Protein AF-X1GA05-F1 (afdb_monomer)

Foldseek 3Di:
DLVLLQDDPVVNVVVLVVLLVVLLVVLLVVQVVCFAHEDEDEAWFQFVLVSADPDPVVLVVVCVVVVVGDSVSSVVSNVVRDDPDSVPGCGFLNVCVVPVSRVVSNVSSNVSSQVVNVVVVTRYNYHYHGPDDPDPVSVVD

Organism: NCBI:txid412755

Nearest PDB structures (foldseek):
  2r82-assembly1_A  TM=9.156E-01  e=6.920E-10  [Clostridium] symbiosum
  1vbh-assembly1_A-2  TM=9.243E-01  e=6.109E-10  Zea mays
  5jvn-assembly1_A  TM=8.986E-01  e=2.408E-09  Flaveria pringlei
  5jvj-assembly1_A  TM=8.972E-01  e=4.780E-09  Flaveria trinervia
  1vbg-assembly1_A-2  TM=9.140E-01  e=1.075E-08  Zea mays

Structure (mmCIF, N/CA/C/O backbone):
data_AF-X1GA05-F1
#
_entry.id   AF-X1GA05-F1
#
loop_
_atom_site.group_PDB
_atom_site.id
_atom_site.type_symbol
_atom_site.label_atom_id
_atom_site.label_alt_id
_atom_site.label_comp_id
_atom_site.labe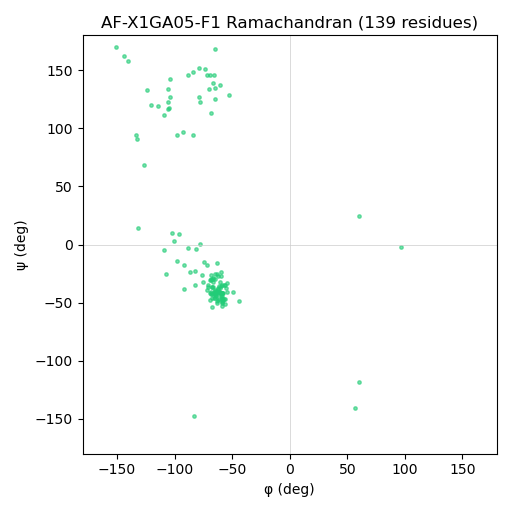l_asym_id
_atom_site.label_entity_id
_atom_site.label_seq_id
_atom_site.pdbx_PDB_ins_code
_atom_site.Cartn_x
_atom_site.Cartn_y
_atom_site.Cartn_z
_atom_site.occupancy
_atom_site.B_iso_or_equiv
_atom_site.auth_seq_id
_atom_site.auth_comp_id
_atom_site.auth_asym_id
_atom_site.auth_atom_id
_atom_site.pdbx_PDB_model_num
ATOM 1 N N . MET A 1 1 ? 9.295 -3.691 -0.632 1.00 65.50 1 MET A N 1
ATOM 2 C CA . MET A 1 1 ? 8.323 -3.013 -1.538 1.00 65.50 1 MET A CA 1
ATOM 3 C C . MET A 1 1 ? 8.841 -2.803 -2.968 1.00 65.50 1 MET A C 1
ATOM 5 O O . MET A 1 1 ? 8.156 -3.255 -3.869 1.00 65.50 1 MET A O 1
ATOM 9 N N . ARG A 1 2 ? 10.010 -2.181 -3.230 1.00 75.69 2 ARG A N 1
ATOM 10 C CA . ARG A 1 2 ? 10.534 -2.038 -4.618 1.00 75.69 2 ARG A CA 1
ATOM 11 C C . ARG A 1 2 ? 10.767 -3.378 -5.330 1.00 75.69 2 ARG A C 1
ATOM 13 O O . ARG A 1 2 ? 10.496 -3.492 -6.516 1.00 75.69 2 ARG A O 1
ATOM 20 N N . GLU A 1 3 ? 11.195 -4.400 -4.592 1.00 76.06 3 GLU A N 1
ATOM 21 C CA . GLU A 1 3 ? 11.427 -5.751 -5.119 1.00 76.06 3 GLU A CA 1
ATOM 22 C C . GLU A 1 3 ? 10.193 -6.365 -5.807 1.00 76.06 3 GLU A C 1
ATOM 24 O O . GLU A 1 3 ? 10.316 -7.040 -6.829 1.00 76.06 3 GLU A O 1
ATOM 29 N N . PHE A 1 4 ? 8.996 -6.066 -5.294 1.00 78.25 4 PHE A N 1
ATOM 30 C CA . PHE A 1 4 ? 7.713 -6.579 -5.778 1.00 78.25 4 PHE A CA 1
ATOM 31 C C . PHE A 1 4 ? 7.545 -6.446 -7.301 1.00 78.25 4 PHE A C 1
ATOM 33 O O . PHE A 1 4 ? 7.094 -7.382 -7.964 1.00 78.25 4 PHE A O 1
ATOM 40 N N . PHE A 1 5 ? 7.983 -5.318 -7.867 1.00 79.69 5 PHE A N 1
ATOM 41 C CA . PHE A 1 5 ? 7.818 -5.009 -9.287 1.00 79.69 5 PHE A CA 1
ATOM 42 C C . PHE A 1 5 ? 8.717 -5.844 -10.209 1.00 79.69 5 PHE A C 1
ATOM 44 O O . PHE A 1 5 ? 8.424 -5.972 -11.395 1.00 79.69 5 PHE A O 1
ATOM 51 N N . PHE A 1 6 ? 9.769 -6.475 -9.681 1.00 81.25 6 PHE A N 1
ATOM 52 C CA . PHE A 1 6 ? 10.757 -7.208 -10.481 1.00 81.25 6 PHE A CA 1
ATOM 53 C C . PHE A 1 6 ? 10.686 -8.738 -10.305 1.00 81.25 6 PHE A C 1
ATOM 55 O O . PHE A 1 6 ? 11.379 -9.490 -11.002 1.00 81.25 6 PHE A O 1
ATOM 62 N N . LEU A 1 7 ? 9.836 -9.231 -9.397 1.00 76.00 7 LEU A N 1
ATOM 63 C CA . LEU A 1 7 ? 9.694 -10.657 -9.094 1.00 76.00 7 LEU A CA 1
ATOM 64 C C . LEU A 1 7 ? 8.742 -11.391 -10.052 1.00 76.00 7 LEU A C 1
ATOM 66 O O . LEU A 1 7 ? 7.737 -10.844 -10.502 1.00 76.00 7 LEU A O 1
ATOM 70 N N . LYS A 1 8 ? 9.026 -12.681 -10.299 1.00 68.06 8 LYS A N 1
ATOM 71 C CA . LYS A 1 8 ? 8.086 -13.621 -10.944 1.00 68.06 8 LYS A CA 1
ATOM 72 C C . LYS A 1 8 ? 6.962 -14.010 -9.974 1.00 68.06 8 LYS A C 1
ATOM 74 O O . LYS A 1 8 ? 7.213 -14.110 -8.774 1.00 68.06 8 LYS A O 1
ATOM 79 N N . GLU A 1 9 ? 5.780 -14.337 -10.501 1.00 63.28 9 GLU A N 1
ATOM 80 C CA . GLU A 1 9 ? 4.551 -14.648 -9.740 1.00 63.28 9 GLU A CA 1
ATOM 81 C C . GLU A 1 9 ? 4.764 -15.574 -8.527 1.00 63.28 9 GLU A C 1
ATOM 83 O O . GLU A 1 9 ? 4.371 -15.234 -7.415 1.00 63.28 9 GLU A O 1
ATOM 88 N N . GLY A 1 10 ? 5.476 -16.697 -8.687 1.00 60.94 10 GLY A N 1
ATOM 89 C CA . GLY A 1 10 ? 5.720 -17.636 -7.581 1.00 60.94 10 GLY A CA 1
ATOM 90 C C . GLY A 1 10 ?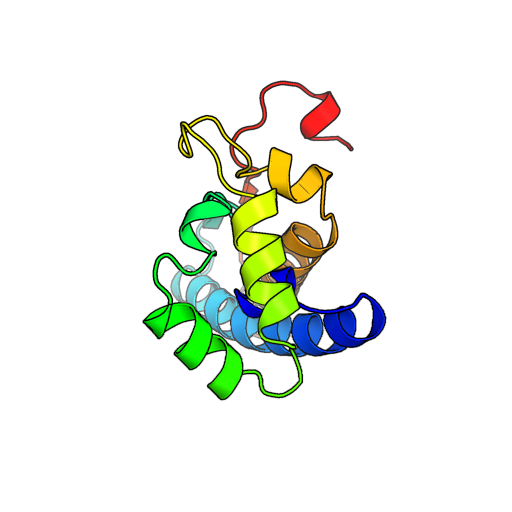 6.613 -17.098 -6.451 1.00 60.94 10 GLY A C 1
ATOM 91 O O . GLY A 1 10 ? 6.447 -17.494 -5.300 1.00 60.94 10 GLY A O 1
ATOM 92 N N . LYS A 1 11 ? 7.540 -16.175 -6.748 1.00 64.00 11 LYS A N 1
ATOM 93 C CA . LYS A 1 11 ? 8.422 -15.549 -5.742 1.00 64.00 11 LYS A CA 1
ATOM 94 C C . LYS A 1 11 ? 7.784 -14.325 -5.081 1.00 64.00 11 LYS A C 1
ATOM 96 O O . LYS A 1 11 ? 8.132 -14.019 -3.946 1.00 64.00 11 LYS A O 1
ATOM 101 N N . ARG A 1 12 ? 6.815 -13.676 -5.742 1.00 72.69 12 ARG A N 1
ATOM 102 C CA . ARG A 1 12 ? 6.080 -12.524 -5.186 1.00 72.69 12 ARG A CA 1
ATOM 103 C C . ARG A 1 12 ? 5.365 -12.874 -3.885 1.00 72.69 12 ARG A C 1
ATOM 105 O O . ARG A 1 12 ? 5.418 -12.101 -2.942 1.00 72.69 12 ARG A O 1
ATOM 112 N N . LYS A 1 13 ? 4.743 -14.054 -3.796 1.00 69.19 13 LYS A N 1
ATOM 113 C CA . LYS A 1 13 ? 3.929 -14.434 -2.629 1.00 69.19 13 LYS A CA 1
ATOM 114 C C . LYS A 1 13 ? 4.704 -14.422 -1.306 1.00 69.19 13 LYS A C 1
ATOM 116 O O . LYS A 1 13 ? 4.166 -13.967 -0.305 1.00 69.19 13 LYS A O 1
ATOM 121 N N . ARG A 1 14 ? 5.944 -14.920 -1.290 1.00 72.06 14 ARG A N 1
ATOM 122 C CA . ARG A 1 14 ? 6.765 -14.952 -0.068 1.00 72.06 14 ARG A CA 1
ATOM 123 C C . ARG A 1 14 ? 7.183 -13.546 0.362 1.00 72.06 14 ARG A C 1
ATOM 125 O O . ARG A 1 14 ? 6.987 -13.191 1.516 1.00 72.06 14 ARG A O 1
ATOM 132 N N . GLU A 1 15 ? 7.679 -12.754 -0.582 1.00 73.62 15 GLU A N 1
ATOM 133 C CA . GLU A 1 15 ? 8.104 -11.370 -0.340 1.00 73.62 15 GLU A CA 1
ATOM 134 C C . GLU A 1 15 ? 6.945 -10.490 0.153 1.00 73.62 15 GLU A C 1
ATOM 136 O O . GLU A 1 15 ? 7.105 -9.663 1.051 1.00 73.62 15 GLU A O 1
ATOM 141 N N . ILE A 1 16 ? 5.742 -10.716 -0.388 1.00 74.50 16 ILE A N 1
ATOM 142 C CA . ILE A 1 16 ? 4.512 -10.078 0.090 1.00 74.50 16 ILE A CA 1
ATOM 143 C C . ILE A 1 16 ? 4.291 -10.397 1.571 1.00 74.50 16 ILE A C 1
ATOM 145 O O . ILE A 1 16 ? 4.038 -9.481 2.340 1.00 74.50 16 ILE A O 1
ATOM 149 N N . LEU A 1 17 ? 4.407 -11.658 1.999 1.00 77.38 17 LEU A N 1
ATOM 150 C CA . LEU A 1 17 ? 4.180 -12.032 3.401 1.00 77.38 17 LEU A CA 1
ATOM 151 C C . LEU A 1 17 ? 5.192 -11.384 4.355 1.00 77.38 17 LEU A C 1
ATOM 153 O O . LEU A 1 17 ? 4.797 -10.886 5.408 1.00 77.38 17 LEU A O 1
ATOM 157 N N . GLU A 1 18 ? 6.471 -11.361 3.979 1.00 79.88 18 GLU A N 1
ATOM 158 C CA . GLU A 1 18 ? 7.524 -10.710 4.770 1.00 79.88 18 GLU A CA 1
ATOM 159 C C . GLU A 1 18 ? 7.282 -9.188 4.844 1.00 79.88 18 GLU A C 1
ATOM 161 O O . GLU A 1 18 ? 7.318 -8.601 5.928 1.00 79.88 18 GLU A O 1
ATOM 166 N N . THR A 1 19 ? 6.902 -8.559 3.724 1.00 80.31 19 THR A N 1
ATOM 167 C CA . THR A 1 19 ? 6.532 -7.133 3.684 1.00 80.31 19 THR A CA 1
ATOM 168 C C . THR A 1 19 ? 5.287 -6.827 4.530 1.00 80.31 19 THR A C 1
ATOM 170 O O . THR A 1 19 ? 5.258 -5.802 5.213 1.00 80.31 19 THR A O 1
ATOM 173 N N . ILE A 1 20 ? 4.268 -7.698 4.519 1.00 85.38 20 ILE A N 1
ATOM 174 C CA . ILE A 1 20 ? 3.071 -7.554 5.366 1.00 85.38 20 ILE A CA 1
ATOM 175 C C . ILE A 1 20 ? 3.484 -7.538 6.834 1.00 85.38 20 ILE A C 1
ATOM 177 O O . ILE A 1 20 ? 3.070 -6.639 7.559 1.00 85.38 20 ILE A O 1
ATOM 181 N N . ALA A 1 21 ? 4.301 -8.500 7.270 1.00 87.19 21 ALA A N 1
ATOM 182 C CA . ALA A 1 21 ? 4.688 -8.626 8.673 1.00 87.19 21 ALA A CA 1
ATOM 183 C C . ALA A 1 21 ? 5.380 -7.361 9.206 1.00 87.19 21 ALA A C 1
ATOM 185 O O . ALA A 1 21 ? 5.059 -6.910 10.304 1.00 87.19 21 ALA A O 1
ATOM 186 N N . LEU A 1 22 ? 6.266 -6.754 8.410 1.00 87.75 22 LEU A N 1
ATOM 187 C CA . LEU A 1 22 ? 6.922 -5.493 8.769 1.00 87.75 22 LEU A CA 1
ATOM 188 C C . LEU A 1 22 ? 5.913 -4.343 8.906 1.00 87.75 22 LEU A C 1
ATOM 190 O O . LEU A 1 22 ? 5.894 -3.655 9.924 1.00 87.75 22 LEU A O 1
ATOM 194 N N . GLN A 1 23 ? 5.024 -4.178 7.921 1.00 91.88 23 GLN A N 1
ATOM 195 C CA . GLN A 1 23 ? 4.018 -3.109 7.940 1.00 91.88 23 GLN A CA 1
ATOM 196 C C . GLN A 1 23 ? 2.999 -3.267 9.076 1.00 91.88 23 GLN A C 1
ATOM 198 O O . GLN A 1 23 ? 2.471 -2.273 9.573 1.00 91.88 23 GLN A O 1
ATOM 203 N N . VAL A 1 24 ? 2.704 -4.501 9.500 1.00 95.62 24 VAL A N 1
ATOM 204 C CA . VAL A 1 24 ? 1.782 -4.758 10.615 1.00 95.62 24 VAL A CA 1
ATOM 205 C C . VAL A 1 24 ? 2.271 -4.098 11.899 1.00 95.62 24 VAL A C 1
ATOM 207 O O . VAL A 1 24 ? 1.469 -3.477 12.597 1.00 95.62 24 VAL A O 1
ATOM 210 N N . GLU A 1 25 ? 3.561 -4.198 12.217 1.00 94.75 25 GLU A N 1
ATOM 211 C CA . GLU A 1 25 ? 4.087 -3.579 13.437 1.00 94.75 25 GLU A CA 1
ATOM 212 C C . GLU A 1 25 ? 4.073 -2.053 13.349 1.00 94.75 25 GLU A C 1
ATOM 214 O O . GLU A 1 25 ? 3.606 -1.403 14.284 1.00 94.75 25 GLU A O 1
ATOM 219 N N . GLU A 1 26 ? 4.465 -1.485 12.205 1.00 95.38 26 GLU A N 1
ATOM 220 C CA . GLU A 1 26 ? 4.438 -0.033 11.979 1.00 95.38 26 GLU A CA 1
ATOM 221 C C . GLU A 1 26 ? 3.020 0.542 12.147 1.00 95.38 26 GLU A C 1
ATOM 223 O O . GLU A 1 26 ? 2.806 1.531 12.854 1.00 95.38 26 GLU A O 1
ATOM 228 N N . TYR A 1 27 ? 2.010 -0.102 11.553 1.00 97.19 27 TYR A N 1
ATOM 229 C CA . TYR A 1 27 ? 0.621 0.320 11.735 1.00 97.19 27 TYR A CA 1
ATOM 230 C C . TYR A 1 27 ? 0.126 0.096 13.167 1.00 97.19 27 TYR A C 1
ATOM 232 O O . TYR A 1 27 ? -0.626 0.925 13.686 1.00 97.19 27 TYR A O 1
ATOM 240 N N . ALA A 1 28 ? 0.542 -0.988 13.829 1.00 96.75 28 ALA A N 1
ATOM 241 C CA . ALA A 1 28 ? 0.149 -1.258 15.208 1.00 96.75 28 ALA A CA 1
ATOM 242 C C . ALA A 1 28 ? 0.680 -0.174 16.154 1.00 96.75 28 ALA A C 1
ATOM 244 O O . ALA A 1 28 ? -0.059 0.290 17.022 1.00 96.75 28 ALA A O 1
ATOM 245 N N . GLU A 1 29 ? 1.913 0.294 15.961 1.00 96.62 29 GLU A N 1
ATOM 246 C CA . GLU A 1 29 ? 2.466 1.426 16.710 1.00 96.62 29 GLU A CA 1
ATOM 247 C C . GLU A 1 29 ? 1.633 2.698 16.525 1.00 96.62 29 GLU A C 1
ATOM 249 O O . GLU A 1 29 ? 1.232 3.318 17.515 1.00 96.62 29 GLU A O 1
ATOM 254 N N . ILE A 1 30 ? 1.276 3.035 15.280 1.00 96.62 30 ILE A N 1
ATOM 255 C CA . ILE A 1 30 ? 0.399 4.179 14.987 1.00 96.62 30 ILE A CA 1
ATOM 256 C C . ILE A 1 30 ? -0.936 4.033 15.728 1.00 96.62 30 ILE A C 1
ATOM 258 O O . ILE A 1 30 ? -1.404 4.973 16.375 1.00 96.62 30 ILE A O 1
ATOM 262 N N . PHE A 1 31 ? -1.560 2.856 15.673 1.00 97.50 31 PHE A N 1
ATOM 263 C CA . PHE A 1 31 ? -2.855 2.618 16.310 1.00 97.50 31 PHE A CA 1
ATOM 264 C C . PHE A 1 31 ? -2.792 2.652 17.838 1.00 97.50 31 PHE A C 1
ATOM 266 O O . PHE A 1 31 ? -3.713 3.190 18.458 1.00 97.50 31 PHE A O 1
ATOM 273 N N . ARG A 1 32 ? -1.710 2.159 18.451 1.00 96.25 32 ARG A N 1
ATOM 274 C CA . ARG A 1 32 ? -1.489 2.267 19.904 1.00 96.25 32 ARG A CA 1
ATOM 275 C C . ARG A 1 32 ? -1.404 3.725 20.341 1.00 96.25 32 ARG A C 1
ATOM 277 O O . ARG A 1 32 ? -2.088 4.114 21.285 1.00 96.25 32 ARG A O 1
ATOM 284 N N . VAL A 1 33 ? -0.626 4.540 19.625 1.00 96.31 33 VAL A N 1
ATOM 285 C CA . VAL A 1 33 ? -0.485 5.977 19.921 1.00 96.31 33 VAL A CA 1
ATOM 286 C C . VAL A 1 33 ? -1.814 6.713 19.734 1.00 96.31 33 VAL A C 1
ATOM 288 O O . VAL A 1 33 ? -2.187 7.573 20.537 1.00 96.31 33 VAL A O 1
ATOM 291 N N . MET A 1 34 ? -2.564 6.368 18.688 1.00 96.88 34 MET A N 1
ATOM 292 C CA . MET A 1 34 ? -3.827 7.035 18.367 1.00 96.88 34 MET A CA 1
ATOM 293 C C . MET A 1 34 ? -4.986 6.623 19.282 1.00 96.88 34 MET A C 1
ATOM 295 O O . MET A 1 34 ? -5.917 7.413 19.497 1.00 96.88 34 MET A O 1
ATOM 299 N N . GLY A 1 35 ? -4.941 5.420 19.855 1.00 93.00 35 GLY A N 1
ATOM 300 C CA . GLY A 1 35 ? -5.964 4.912 20.757 1.00 93.00 35 GLY A CA 1
ATOM 301 C C . GLY A 1 35 ? -7.336 4.834 20.079 1.00 93.00 35 GLY A C 1
ATOM 302 O O . GLY A 1 35 ? -7.534 4.125 19.097 1.00 93.00 35 GLY A O 1
ATOM 303 N N . LYS A 1 36 ? -8.313 5.587 20.603 1.00 92.12 36 LYS A N 1
ATOM 304 C CA . LYS A 1 36 ? -9.698 5.622 20.083 1.00 92.12 36 LYS A CA 1
ATOM 305 C C . LYS A 1 36 ? -9.926 6.657 18.973 1.00 92.12 36 LYS A C 1
ATOM 307 O O . LYS A 1 36 ? -11.052 6.770 18.476 1.00 92.12 36 LYS A O 1
ATOM 312 N N . ARG A 1 37 ? -8.912 7.458 18.626 1.00 95.69 37 ARG A N 1
ATOM 313 C CA . ARG A 1 37 ? -9.036 8.496 17.594 1.00 95.69 37 ARG A CA 1
ATOM 314 C C . ARG A 1 37 ? -9.125 7.855 16.202 1.00 95.69 37 ARG A C 1
ATOM 316 O O . ARG A 1 37 ? -8.509 6.813 15.984 1.00 95.69 37 ARG A O 1
ATOM 323 N N . PRO A 1 38 ? -9.893 8.445 15.271 1.00 97.19 38 PRO A N 1
ATOM 324 C CA . PRO A 1 38 ? -9.956 7.951 13.904 1.00 97.19 38 PRO A CA 1
ATOM 325 C C . PRO A 1 38 ? -8.597 8.103 13.212 1.00 97.19 38 PRO A C 1
ATOM 327 O O . PRO A 1 38 ? -7.970 9.159 13.297 1.00 97.19 38 PRO A O 1
ATOM 330 N N . VAL A 1 39 ? -8.171 7.056 12.510 1.00 97.81 39 VAL A N 1
ATOM 331 C CA . VAL A 1 39 ? -6.959 7.038 11.687 1.00 97.81 39 VAL A CA 1
ATOM 332 C C . VAL A 1 39 ? -7.366 6.729 10.255 1.00 97.81 39 VAL A C 1
ATOM 334 O O . VAL A 1 39 ? -7.965 5.688 9.991 1.00 97.81 39 VAL A O 1
ATOM 337 N N . ILE A 1 40 ? -7.061 7.644 9.338 1.00 97.56 40 ILE A N 1
ATOM 338 C CA . ILE A 1 40 ? -7.330 7.484 7.909 1.00 97.56 40 ILE A CA 1
ATOM 339 C C . ILE A 1 40 ? -6.001 7.186 7.225 1.00 97.56 40 ILE A C 1
ATOM 341 O O . ILE A 1 40 ? -5.094 8.017 7.243 1.00 97.56 40 ILE A O 1
ATOM 345 N N . ILE A 1 41 ? -5.888 6.007 6.624 1.00 97.00 41 ILE A N 1
ATOM 346 C CA . ILE A 1 41 ? -4.687 5.571 5.916 1.00 97.00 41 ILE A CA 1
ATOM 347 C C . ILE A 1 41 ? -4.964 5.641 4.422 1.00 97.00 41 ILE A C 1
ATOM 349 O O . ILE A 1 41 ? -5.825 4.932 3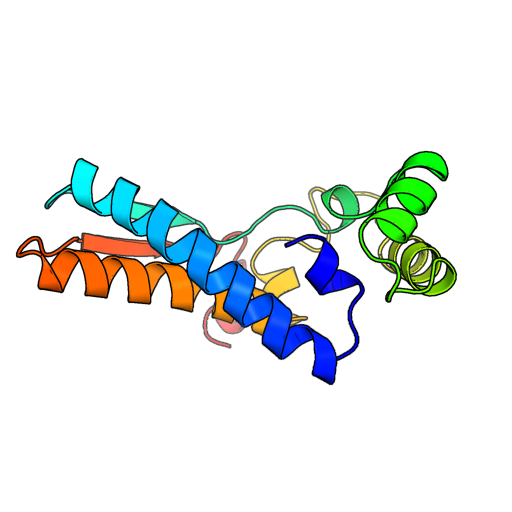.901 1.00 97.00 41 ILE A O 1
ATOM 353 N N . ARG A 1 42 ? -4.222 6.504 3.725 1.00 96.00 42 ARG A N 1
ATOM 354 C CA . ARG A 1 42 ? -4.214 6.544 2.263 1.00 96.00 42 ARG A CA 1
ATOM 355 C C . ARG A 1 42 ? -3.327 5.421 1.739 1.00 96.00 42 ARG A C 1
ATOM 357 O O . ARG A 1 42 ? -2.166 5.336 2.136 1.00 96.00 42 ARG A O 1
ATOM 364 N N . LEU A 1 43 ? -3.868 4.594 0.849 1.00 94.00 43 LEU A N 1
ATOM 365 C CA . LEU A 1 43 ? -3.099 3.544 0.182 1.00 94.00 43 LEU A CA 1
ATOM 366 C C . LEU A 1 43 ? -2.009 4.135 -0.723 1.00 94.00 43 LEU A C 1
ATOM 368 O O . LEU A 1 43 ? -1.979 5.342 -0.989 1.00 94.00 43 LEU A O 1
ATOM 372 N N . MET A 1 44 ? -1.097 3.276 -1.180 1.00 90.06 44 MET A N 1
ATOM 373 C CA . MET A 1 44 ? 0.040 3.674 -2.003 1.00 90.06 44 MET A CA 1
ATOM 374 C C . MET A 1 44 ? -0.400 4.479 -3.232 1.00 90.06 44 MET A C 1
ATOM 376 O O . MET A 1 44 ? -1.262 4.058 -4.004 1.00 90.06 44 MET A O 1
ATOM 380 N N . ASP A 1 45 ? 0.244 5.632 -3.405 1.00 92.06 45 ASP A N 1
ATOM 381 C CA . ASP A 1 45 ? 0.023 6.574 -4.507 1.00 92.06 45 ASP A CA 1
ATOM 382 C C . ASP A 1 45 ? 1.344 7.026 -5.154 1.00 92.06 45 ASP A C 1
ATOM 384 O O . ASP A 1 45 ? 1.405 8.014 -5.875 1.00 92.06 45 ASP A O 1
ATOM 388 N N . MET A 1 46 ? 2.450 6.339 -4.875 1.00 86.69 46 MET A N 1
ATOM 389 C CA . MET A 1 46 ? 3.718 6.675 -5.517 1.00 86.69 46 MET A CA 1
ATOM 390 C C . MET A 1 46 ? 3.651 6.276 -6.999 1.00 86.69 46 MET A C 1
ATOM 392 O O . MET A 1 46 ? 3.173 5.175 -7.293 1.00 86.69 46 MET A O 1
ATOM 396 N N . PRO A 1 47 ? 4.087 7.138 -7.934 1.00 85.94 47 PRO A N 1
ATOM 397 C CA . PRO A 1 47 ? 4.171 6.755 -9.332 1.00 85.94 47 PRO A CA 1
ATOM 398 C C . PRO A 1 47 ? 5.214 5.669 -9.527 1.00 85.94 47 PRO A C 1
ATOM 400 O O . PRO A 1 47 ? 6.243 5.641 -8.850 1.00 85.94 47 PRO A O 1
ATOM 403 N N . LEU A 1 48 ? 4.939 4.773 -10.473 1.00 82.44 48 LEU A N 1
ATOM 404 C CA . LEU A 1 48 ? 5.799 3.623 -10.715 1.00 82.44 48 LEU A CA 1
ATOM 405 C C . LEU A 1 48 ? 7.232 4.046 -11.076 1.00 82.44 48 LEU A C 1
ATOM 407 O O . LEU A 1 48 ? 8.181 3.413 -10.624 1.00 82.44 48 LEU A O 1
ATOM 411 N N . ASN A 1 49 ? 7.393 5.163 -11.791 1.00 84.00 49 ASN A N 1
ATOM 412 C CA . ASN A 1 49 ? 8.701 5.739 -12.112 1.00 84.00 49 ASN A CA 1
ATOM 413 C C . ASN A 1 49 ? 9.583 6.010 -10.880 1.00 84.00 49 ASN A C 1
ATOM 415 O O . ASN A 1 49 ? 10.781 5.761 -10.948 1.00 84.00 49 ASN A O 1
ATOM 419 N N . ASP A 1 50 ? 9.021 6.453 -9.751 1.00 83.75 50 ASP A N 1
ATOM 420 C CA . ASP A 1 50 ? 9.797 6.746 -8.529 1.00 83.75 50 ASP A CA 1
ATOM 421 C C . ASP A 1 50 ? 10.260 5.460 -7.807 1.00 83.75 50 ASP A C 1
ATOM 423 O O . ASP A 1 50 ? 11.122 5.472 -6.915 1.00 83.75 50 ASP A O 1
ATOM 427 N N . LEU A 1 51 ? 9.670 4.320 -8.176 1.00 83.31 51 LEU A N 1
ATOM 428 C CA . LEU A 1 51 ? 10.033 2.991 -7.686 1.00 83.31 51 LEU A CA 1
ATOM 429 C C . LEU A 1 51 ? 11.082 2.316 -8.580 1.00 83.31 51 LEU A C 1
ATOM 431 O O . LEU A 1 51 ? 11.735 1.372 -8.127 1.00 83.31 51 LEU A O 1
ATOM 435 N N . MET A 1 52 ? 11.253 2.805 -9.810 1.00 86.38 52 MET A N 1
ATOM 436 C CA . MET A 1 52 ? 12.206 2.293 -10.790 1.00 86.38 52 MET A CA 1
ATOM 437 C C . MET A 1 52 ? 13.578 2.964 -10.633 1.00 86.38 52 MET A C 1
ATOM 439 O O . MET A 1 52 ? 13.650 4.144 -10.288 1.00 86.38 52 MET A O 1
ATOM 443 N N . PRO A 1 53 ? 14.685 2.244 -10.887 1.00 88.38 53 PRO A N 1
ATOM 444 C CA . PRO A 1 53 ? 16.005 2.857 -10.890 1.00 88.38 53 PRO A CA 1
ATOM 445 C C . PRO A 1 53 ? 16.152 3.855 -12.042 1.00 88.38 53 PRO A C 1
ATOM 447 O O . PRO A 1 53 ? 15.741 3.602 -13.176 1.00 88.38 53 PRO A O 1
ATOM 450 N N . SER A 1 54 ? 16.791 4.979 -11.741 1.00 86.44 54 SER A N 1
ATOM 451 C CA . SER A 1 54 ? 16.980 6.109 -12.656 1.00 86.44 54 SER A CA 1
ATOM 452 C C . SER A 1 54 ? 18.353 6.124 -13.339 1.00 86.44 54 SER A C 1
ATOM 454 O O . SER A 1 54 ? 18.560 6.845 -14.315 1.00 86.44 54 SER A O 1
ATOM 456 N N . SER A 1 55 ? 19.302 5.323 -12.845 1.00 88.69 55 SER A N 1
ATOM 457 C CA . SER A 1 55 ? 20.669 5.251 -13.365 1.00 88.69 55 SER A CA 1
ATOM 458 C C . SER A 1 55 ? 21.196 3.820 -13.385 1.00 88.69 55 SER A C 1
ATOM 460 O O . SER A 1 55 ? 20.761 2.977 -12.602 1.00 88.69 55 SER A O 1
ATOM 462 N N . GLN A 1 56 ? 22.203 3.560 -14.225 1.00 88.75 56 GLN A N 1
ATOM 463 C CA . GLN A 1 56 ? 22.871 2.256 -14.264 1.00 88.75 56 GLN A CA 1
ATOM 464 C C . GLN A 1 56 ? 23.457 1.869 -12.896 1.00 88.75 56 GLN A C 1
ATOM 466 O O . GLN A 1 56 ? 23.373 0.720 -12.493 1.00 88.75 56 GLN A O 1
ATOM 471 N N . ARG A 1 57 ? 23.955 2.839 -12.117 1.00 90.19 57 ARG A N 1
ATOM 472 C CA . ARG A 1 57 ? 24.457 2.579 -10.757 1.00 90.19 57 ARG A CA 1
ATOM 473 C C . ARG A 1 57 ? 23.364 2.063 -9.818 1.00 90.19 57 ARG A C 1
ATOM 475 O O . ARG A 1 57 ? 23.632 1.202 -8.986 1.00 90.19 57 ARG A O 1
ATOM 482 N N . GLU A 1 58 ? 22.144 2.588 -9.932 1.00 88.88 58 GLU A N 1
ATOM 483 C CA . GLU A 1 58 ? 21.003 2.104 -9.146 1.00 88.88 58 GLU A CA 1
ATOM 484 C C . GLU A 1 58 ? 20.541 0.724 -9.613 1.00 88.88 58 GLU A C 1
ATOM 486 O O . GLU A 1 58 ? 20.189 -0.105 -8.776 1.00 88.88 58 GLU A O 1
ATOM 491 N N . VAL A 1 59 ? 20.591 0.460 -10.922 1.00 88.56 59 VAL A N 1
ATOM 492 C CA . VAL A 1 59 ? 20.344 -0.875 -11.483 1.00 88.56 59 VAL A CA 1
ATOM 493 C C . VAL A 1 59 ? 21.342 -1.883 -10.905 1.00 88.56 59 VAL A C 1
ATOM 495 O O . VAL A 1 59 ? 20.917 -2.890 -10.340 1.00 88.56 59 VAL A O 1
ATOM 498 N N . ASP A 1 60 ? 22.641 -1.576 -10.943 1.00 89.00 60 ASP A N 1
ATOM 499 C CA . ASP A 1 60 ? 23.696 -2.433 -10.390 1.00 89.00 60 ASP A CA 1
ATOM 500 C C . ASP A 1 60 ? 23.496 -2.660 -8.884 1.00 89.00 60 ASP A C 1
ATOM 502 O O . ASP A 1 60 ? 23.651 -3.774 -8.378 1.00 89.00 60 ASP A O 1
ATOM 506 N N . SER A 1 61 ? 23.133 -1.606 -8.144 1.00 89.12 61 SER A N 1
ATOM 507 C CA . SER A 1 61 ? 22.873 -1.702 -6.707 1.00 89.12 61 SER A CA 1
ATOM 508 C C . SER A 1 61 ? 21.654 -2.568 -6.399 1.00 89.12 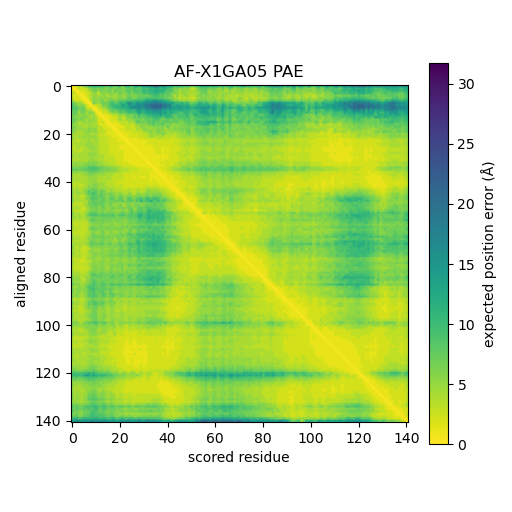61 SER A C 1
ATOM 510 O O . SER A 1 61 ? 21.696 -3.348 -5.450 1.00 89.12 61 SER A O 1
ATOM 512 N N . LEU A 1 62 ? 20.574 -2.449 -7.174 1.00 86.56 62 LEU A N 1
ATOM 513 C CA . LEU A 1 62 ? 19.387 -3.290 -7.018 1.00 86.56 62 LEU A CA 1
ATOM 514 C C . LEU A 1 62 ? 19.700 -4.747 -7.356 1.00 86.56 62 LEU A C 1
ATOM 516 O O . LEU A 1 62 ? 19.305 -5.633 -6.604 1.00 86.56 62 LEU A O 1
ATOM 520 N N . ALA A 1 63 ? 20.448 -4.998 -8.431 1.00 87.50 63 ALA A N 1
ATOM 521 C CA . ALA A 1 63 ? 20.861 -6.345 -8.813 1.00 87.50 63 ALA A CA 1
ATOM 522 C C . ALA A 1 63 ? 21.732 -7.009 -7.730 1.00 87.50 63 ALA A C 1
ATOM 524 O O . ALA A 1 63 ? 21.593 -8.203 -7.472 1.00 87.50 63 ALA A O 1
ATOM 525 N N . ARG A 1 64 ? 22.586 -6.238 -7.038 1.00 88.00 64 ARG A N 1
ATOM 526 C CA . ARG A 1 64 ? 23.366 -6.731 -5.887 1.00 88.00 64 ARG A CA 1
ATOM 527 C C . ARG A 1 64 ? 22.502 -7.034 -4.666 1.00 88.00 64 ARG A C 1
ATOM 529 O O . ARG A 1 64 ? 22.741 -8.040 -4.006 1.00 88.00 64 ARG A O 1
ATOM 536 N N . SER A 1 65 ? 21.523 -6.181 -4.364 1.00 85.62 65 SER A N 1
ATOM 537 C CA . SER A 1 65 ? 20.593 -6.394 -3.245 1.00 85.62 65 SER A CA 1
ATOM 538 C C . SER A 1 65 ? 19.645 -7.569 -3.494 1.00 85.62 65 SER A C 1
ATOM 540 O O . SER A 1 65 ? 19.252 -8.253 -2.553 1.00 85.62 65 SER A O 1
ATOM 542 N N . PHE A 1 66 ? 19.310 -7.826 -4.761 1.00 84.19 66 PHE A N 1
ATOM 543 C CA . PHE A 1 66 ? 18.372 -8.864 -5.183 1.00 84.19 66 PHE A CA 1
ATOM 544 C C . PHE A 1 66 ? 19.012 -9.791 -6.231 1.00 84.19 66 PHE A C 1
ATOM 546 O O . PHE A 1 66 ? 18.592 -9.799 -7.391 1.00 84.19 66 PHE A O 1
ATOM 553 N N . PRO A 1 67 ? 20.010 -10.614 -5.849 1.00 82.88 67 PRO A N 1
ATOM 554 C CA . PRO A 1 67 ? 20.803 -11.418 -6.788 1.00 82.88 67 PRO A CA 1
ATOM 555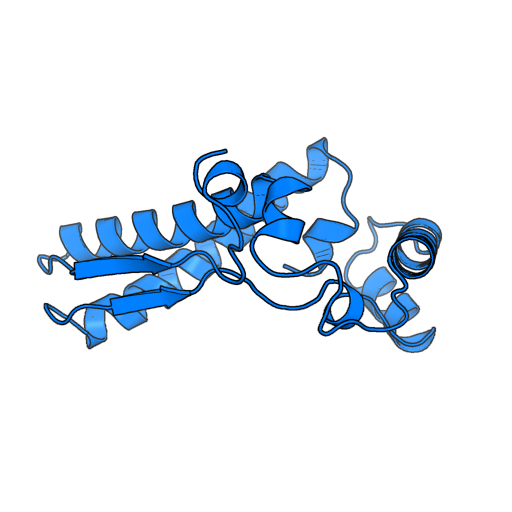 C C . PRO A 1 67 ? 19.982 -12.471 -7.552 1.00 82.88 67 PRO A C 1
ATOM 557 O O . PRO A 1 67 ? 20.416 -13.008 -8.569 1.00 82.88 67 PRO A O 1
ATOM 560 N N . HIS A 1 68 ? 18.770 -12.779 -7.089 1.00 83.75 68 HIS A N 1
ATOM 561 C CA . HIS A 1 68 ? 17.811 -13.660 -7.761 1.00 83.75 68 HIS A CA 1
ATOM 562 C C . HIS A 1 68 ? 17.006 -12.984 -8.880 1.00 83.75 68 HIS A C 1
ATOM 564 O O . HIS A 1 68 ? 16.200 -13.666 -9.531 1.00 83.75 68 HIS A O 1
ATOM 570 N N . ILE A 1 69 ? 17.179 -11.678 -9.090 1.00 85.06 69 ILE A N 1
ATOM 571 C CA . ILE A 1 69 ? 16.515 -10.880 -10.121 1.00 85.06 69 ILE A CA 1
ATOM 572 C C . ILE A 1 69 ? 17.558 -10.514 -11.185 1.00 85.06 69 ILE A C 1
ATOM 574 O O . ILE A 1 69 ? 18.462 -9.734 -10.904 1.00 85.06 69 ILE A O 1
ATOM 578 N N . PRO A 1 70 ? 17.452 -11.055 -12.414 1.00 87.94 70 PRO A N 1
ATOM 579 C CA . PRO A 1 70 ? 18.384 -10.713 -13.482 1.00 87.94 70 PRO A CA 1
ATOM 580 C C . PRO A 1 70 ? 18.339 -9.219 -13.800 1.00 87.94 70 PRO A C 1
ATOM 582 O O . PRO A 1 70 ? 17.250 -8.656 -13.944 1.00 87.94 70 PRO A O 1
ATOM 585 N N . GLU A 1 71 ? 19.504 -8.605 -13.987 1.00 88.56 71 GLU A N 1
ATOM 586 C CA . GLU A 1 71 ? 19.629 -7.180 -14.310 1.00 88.56 71 GLU A CA 1
ATOM 587 C C . GLU A 1 71 ? 18.813 -6.796 -15.555 1.00 88.56 71 GLU A C 1
ATOM 589 O O . GLU A 1 71 ? 18.085 -5.806 -15.551 1.00 88.56 71 GLU A O 1
ATOM 594 N N . GLU A 1 72 ? 18.822 -7.650 -16.583 1.00 89.06 72 GLU A N 1
ATOM 595 C CA . GLU A 1 72 ? 18.023 -7.482 -17.803 1.00 89.06 72 GLU A CA 1
ATOM 596 C C . GLU A 1 72 ? 16.523 -7.313 -17.520 1.00 89.06 72 GLU A C 1
ATOM 598 O O . GLU A 1 72 ? 15.828 -6.596 -18.240 1.00 89.06 72 GLU A O 1
ATOM 603 N N . ARG A 1 73 ? 15.995 -7.964 -16.471 1.00 87.75 73 ARG A N 1
ATOM 604 C CA . ARG A 1 73 ? 14.588 -7.806 -16.075 1.00 87.75 73 ARG A CA 1
ATOM 605 C C . ARG A 1 73 ? 14.350 -6.438 -15.446 1.00 87.75 73 ARG A C 1
ATOM 607 O O . ARG A 1 73 ? 13.313 -5.841 -15.721 1.00 87.75 73 ARG A O 1
ATOM 614 N N . ILE A 1 74 ? 15.290 -5.950 -14.639 1.00 87.50 74 ILE A N 1
ATOM 615 C CA . ILE A 1 74 ? 15.220 -4.616 -14.032 1.00 87.50 74 ILE A CA 1
ATOM 616 C C . ILE A 1 74 ? 15.249 -3.558 -15.140 1.00 87.50 74 ILE A C 1
ATOM 618 O O . ILE A 1 74 ? 14.352 -2.722 -15.211 1.00 87.50 74 ILE A O 1
ATOM 622 N N . GLN A 1 75 ? 16.208 -3.649 -16.066 1.00 88.62 75 GLN A N 1
ATOM 623 C CA . GLN A 1 75 ? 16.319 -2.726 -17.199 1.00 88.62 75 GLN A CA 1
ATOM 624 C C . GLN A 1 75 ? 15.079 -2.754 -18.104 1.00 88.62 75 GLN A C 1
ATOM 626 O O . GLN A 1 75 ? 14.602 -1.707 -18.544 1.00 88.62 75 GLN A O 1
ATOM 631 N N . ARG A 1 76 ? 14.527 -3.946 -18.368 1.00 89.06 76 ARG A N 1
ATOM 632 C CA . ARG A 1 76 ? 13.292 -4.088 -19.146 1.00 89.06 76 ARG A CA 1
ATOM 633 C C . ARG A 1 76 ? 12.113 -3.412 -18.452 1.00 89.06 76 ARG A C 1
ATOM 635 O O . ARG A 1 76 ? 11.436 -2.620 -19.091 1.00 89.06 76 ARG A O 1
ATOM 642 N N . ALA A 1 77 ? 11.923 -3.650 -17.154 1.00 86.19 77 ALA A N 1
ATOM 643 C CA . ALA A 1 77 ? 10.860 -3.009 -16.383 1.00 86.19 77 ALA A CA 1
ATOM 644 C C . ALA A 1 77 ? 10.979 -1.474 -16.396 1.00 86.19 77 ALA A C 1
ATOM 646 O O . ALA A 1 77 ? 9.984 -0.789 -16.610 1.00 86.19 77 ALA A O 1
ATOM 647 N N . VAL A 1 78 ? 12.193 -0.927 -16.256 1.00 87.81 78 VAL A N 1
ATOM 648 C CA . VAL A 1 78 ? 12.439 0.525 -16.363 1.00 87.81 78 VAL A CA 1
ATOM 649 C C . VAL A 1 78 ? 12.012 1.061 -17.728 1.00 87.81 78 VAL A C 1
ATOM 651 O O . VAL A 1 78 ? 11.383 2.113 -17.814 1.00 87.81 78 VAL A O 1
ATOM 654 N N . LYS A 1 79 ? 12.356 0.351 -18.808 1.00 86.75 79 LYS A N 1
ATOM 655 C CA . LYS A 1 79 ? 12.005 0.757 -20.172 1.00 86.75 79 LYS A CA 1
ATOM 656 C C . LYS A 1 79 ? 10.497 0.687 -20.414 1.00 86.75 79 LYS A C 1
ATOM 658 O O . LYS A 1 79 ? 9.941 1.630 -20.972 1.00 86.75 79 LYS A O 1
ATOM 663 N N . ASP A 1 80 ? 9.863 -0.404 -19.996 1.00 85.69 80 ASP A N 1
ATOM 664 C CA . ASP A 1 80 ? 8.439 -0.674 -20.223 1.00 85.69 80 ASP A CA 1
ATOM 665 C C . ASP A 1 80 ? 7.541 0.288 -19.437 1.00 85.69 80 ASP A C 1
ATOM 667 O O . ASP A 1 80 ? 6.453 0.639 -19.891 1.00 85.69 80 ASP A O 1
ATOM 671 N N . HIS A 1 81 ? 8.008 0.750 -18.276 1.00 83.56 81 HIS A N 1
ATOM 672 C CA . HIS A 1 81 ? 7.254 1.638 -17.395 1.00 83.56 81 HIS A CA 1
ATOM 673 C C . HIS A 1 81 ? 7.687 3.099 -17.465 1.00 83.56 81 HIS A C 1
ATOM 675 O O . HIS A 1 81 ? 7.227 3.894 -16.655 1.00 83.56 81 HIS A O 1
ATOM 681 N N . LYS A 1 82 ? 8.533 3.482 -18.428 1.00 85.69 82 LYS A N 1
ATOM 682 C CA . LYS A 1 82 ? 8.969 4.871 -18.573 1.00 85.69 82 LYS A CA 1
ATOM 683 C C . LYS A 1 82 ? 7.813 5.764 -19.023 1.00 85.69 82 LYS A C 1
ATOM 685 O O . LYS A 1 82 ? 7.370 5.702 -20.168 1.00 85.69 82 LYS A O 1
ATOM 690 N N . GLU A 1 83 ? 7.391 6.664 -18.144 1.00 87.44 83 GLU A N 1
ATOM 691 C CA . GLU A 1 83 ? 6.338 7.644 -18.451 1.00 87.44 83 GLU A CA 1
ATOM 692 C C . GLU A 1 83 ? 6.883 9.054 -18.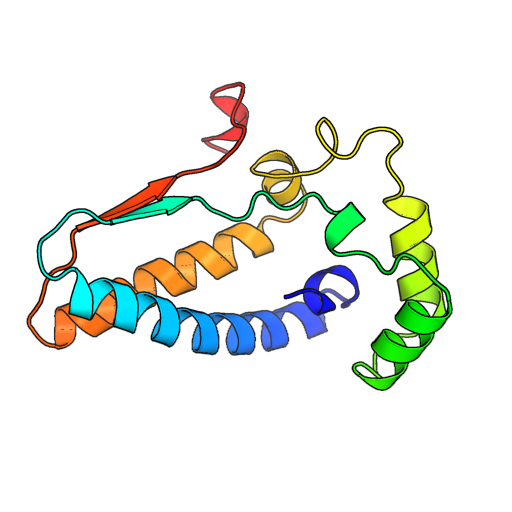708 1.00 87.44 83 GLU A C 1
ATOM 694 O O . GLU A 1 83 ? 7.784 9.518 -18.010 1.00 87.44 83 GLU A O 1
ATOM 699 N N . ASN A 1 84 ? 6.284 9.771 -19.666 1.00 87.38 84 ASN A N 1
ATOM 700 C CA . ASN A 1 84 ? 6.632 11.169 -19.957 1.00 87.38 84 ASN A CA 1
ATOM 701 C C . ASN A 1 84 ? 6.175 12.134 -18.851 1.00 87.38 84 ASN A C 1
ATOM 703 O O . ASN A 1 84 ? 6.845 13.129 -18.591 1.00 87.38 84 ASN A O 1
ATOM 707 N N . ASN A 1 85 ? 5.029 11.860 -18.213 1.00 88.69 85 ASN A N 1
ATOM 708 C CA . ASN A 1 85 ? 4.510 12.660 -17.104 1.00 88.69 85 ASN A CA 1
ATOM 709 C C . ASN A 1 85 ? 4.048 11.750 -15.948 1.00 88.69 85 ASN A C 1
ATOM 711 O O . ASN A 1 85 ? 2.898 11.306 -15.946 1.00 88.69 85 ASN A O 1
ATOM 715 N N . PRO A 1 86 ? 4.917 11.502 -14.949 1.00 87.38 86 PRO A N 1
ATOM 716 C CA . PRO A 1 86 ? 4.622 10.595 -13.837 1.00 87.38 86 PRO A CA 1
ATOM 717 C C . PRO A 1 86 ? 3.449 11.057 -12.955 1.00 87.38 86 PRO A C 1
ATOM 719 O O . PRO A 1 86 ? 2.794 10.242 -12.309 1.00 87.38 86 PRO A O 1
ATOM 722 N N . ILE A 1 87 ? 3.152 12.364 -12.911 1.00 87.19 87 ILE A N 1
ATOM 723 C CA . ILE A 1 87 ? 2.055 12.902 -12.086 1.00 87.19 87 ILE A CA 1
ATOM 724 C C . ILE A 1 87 ? 0.698 12.412 -12.603 1.00 87.19 87 ILE A C 1
ATOM 726 O O . ILE A 1 87 ? -0.185 12.105 -11.803 1.00 87.19 87 ILE A O 1
ATOM 730 N N . PHE A 1 88 ? 0.544 12.293 -13.923 1.00 88.69 88 PHE A N 1
ATOM 731 C CA . PHE A 1 88 ? -0.684 11.804 -14.560 1.00 88.69 88 PHE A CA 1
ATOM 732 C C . PHE A 1 88 ? -0.612 10.339 -14.995 1.00 88.69 88 PHE A C 1
ATOM 734 O O . PHE A 1 88 ? -1.572 9.841 -15.583 1.00 88.69 88 PHE A O 1
ATOM 741 N N . GLY A 1 89 ? 0.497 9.668 -14.703 1.00 88.81 89 GLY A N 1
ATOM 742 C CA . GLY A 1 89 ? 0.778 8.312 -15.137 1.00 88.81 89 GLY A CA 1
ATOM 743 C C . GLY A 1 89 ? 0.165 7.222 -14.259 1.00 88.81 89 GLY A C 1
ATOM 744 O O . GLY A 1 89 ? -0.924 7.363 -13.677 1.00 88.81 89 GLY A O 1
ATOM 745 N N . LEU A 1 90 ? 0.887 6.110 -14.186 1.00 89.50 90 LEU A N 1
ATOM 746 C CA . LEU A 1 90 ? 0.509 4.892 -13.499 1.00 89.50 90 LEU A CA 1
ATOM 747 C C . LEU A 1 90 ? 0.861 4.983 -12.010 1.00 89.50 90 LEU A C 1
ATOM 749 O O . LEU A 1 90 ? 1.975 4.688 -11.569 1.00 89.50 90 LEU A O 1
ATOM 753 N N . ARG A 1 91 ? -0.132 5.409 -11.230 1.00 91.88 91 ARG A N 1
ATOM 754 C CA . ARG A 1 91 ? -0.054 5.597 -9.778 1.00 91.88 91 ARG A CA 1
ATOM 755 C C . ARG A 1 91 ? -1.418 5.393 -9.120 1.00 91.88 91 ARG A C 1
ATOM 757 O O . ARG A 1 91 ? -2.440 5.307 -9.806 1.00 91.88 91 ARG A O 1
ATOM 764 N N . GLY A 1 92 ? -1.435 5.341 -7.793 1.00 91.75 92 GLY A N 1
ATOM 765 C CA . GLY A 1 92 ? -2.666 5.246 -7.008 1.00 91.75 92 GLY A CA 1
ATOM 766 C C . GLY A 1 92 ? -3.524 4.038 -7.390 1.00 91.75 92 GLY A C 1
ATOM 767 O O . GLY A 1 92 ? -2.992 2.963 -7.685 1.00 91.75 92 GLY A O 1
ATOM 768 N N . CYS A 1 93 ? -4.850 4.214 -7.426 1.00 92.25 93 CYS A N 1
ATOM 769 C CA . CYS A 1 93 ? -5.776 3.125 -7.747 1.00 92.25 93 CYS A CA 1
ATOM 770 C C . CYS A 1 93 ? -5.535 2.516 -9.136 1.00 92.25 93 CYS A C 1
ATOM 772 O O . CYS A 1 93 ? -5.784 1.333 -9.331 1.00 92.25 93 CYS A O 1
ATOM 774 N N . ARG A 1 94 ? -4.989 3.278 -10.092 1.00 91.69 94 ARG A N 1
ATOM 775 C CA . ARG A 1 94 ? -4.701 2.794 -11.452 1.00 91.69 94 ARG A CA 1
ATOM 776 C C . ARG A 1 94 ? -3.643 1.697 -11.438 1.00 91.69 94 ARG A C 1
ATOM 778 O O . ARG A 1 94 ? -3.774 0.711 -12.153 1.00 91.69 94 ARG A O 1
ATOM 785 N N . LEU A 1 95 ? -2.618 1.860 -10.598 1.00 88.56 95 LEU A N 1
ATOM 786 C CA . LEU A 1 95 ? -1.587 0.843 -10.406 1.00 88.56 95 LEU A CA 1
ATOM 787 C C . LEU A 1 95 ? -2.166 -0.393 -9.707 1.00 88.56 95 LEU A C 1
ATOM 789 O O . LEU A 1 95 ? -1.878 -1.511 -10.118 1.00 88.56 95 LEU A O 1
ATOM 793 N N . ALA A 1 96 ? -3.031 -0.196 -8.711 1.00 87.75 96 ALA A N 1
ATOM 794 C CA . ALA A 1 96 ? -3.687 -1.296 -8.006 1.00 87.75 96 ALA A CA 1
ATOM 795 C C . ALA A 1 96 ? -4.670 -2.094 -8.879 1.00 87.75 96 ALA A C 1
ATOM 797 O O . ALA A 1 96 ? -4.830 -3.288 -8.671 1.00 87.75 96 ALA A O 1
ATOM 798 N N . VAL A 1 97 ? -5.294 -1.462 -9.878 1.00 86.75 97 VAL A N 1
ATOM 799 C CA . VAL A 1 97 ? -6.137 -2.155 -10.870 1.00 86.75 97 VAL A CA 1
ATOM 800 C C . VAL A 1 97 ? -5.304 -3.050 -11.795 1.00 86.75 97 VAL A C 1
ATOM 802 O O . VAL A 1 97 ? -5.818 -4.048 -12.294 1.00 86.75 97 VAL A O 1
ATOM 805 N N . LEU A 1 98 ? -4.037 -2.704 -12.051 1.00 85.19 98 LEU A N 1
ATOM 806 C CA . LEU A 1 98 ? -3.133 -3.556 -12.831 1.00 85.19 98 LEU A CA 1
ATOM 807 C C . LEU A 1 98 ? -2.497 -4.663 -11.987 1.00 85.19 98 LEU A C 1
ATOM 809 O O . LEU A 1 98 ? -2.266 -5.755 -12.499 1.00 85.19 98 LEU A O 1
ATOM 813 N N . ASP A 1 99 ? -2.201 -4.380 -10.718 1.00 83.69 99 ASP A N 1
ATOM 814 C CA . ASP A 1 99 ? -1.626 -5.342 -9.783 1.00 83.69 99 ASP A CA 1
ATOM 815 C C . ASP A 1 99 ? -2.382 -5.322 -8.448 1.00 83.69 99 ASP A C 1
ATOM 817 O O . ASP A 1 99 ? -2.057 -4.581 -7.512 1.00 83.69 99 ASP A O 1
ATOM 821 N N . GLU A 1 100 ? -3.403 -6.178 -8.365 1.00 76.81 100 GLU A N 1
ATOM 822 C CA . GLU A 1 100 ? -4.286 -6.308 -7.199 1.00 76.81 100 GLU A CA 1
ATOM 823 C C . GLU A 1 100 ? -3.514 -6.695 -5.923 1.00 76.81 100 GLU A C 1
ATOM 825 O O . GLU A 1 100 ? -3.934 -6.380 -4.803 1.00 76.81 100 GLU A O 1
ATOM 830 N N . GLY A 1 101 ? -2.336 -7.316 -6.073 1.00 82.12 101 GLY A N 1
ATOM 831 C CA . GLY A 1 101 ? -1.477 -7.708 -4.960 1.00 82.12 101 GLY A CA 1
ATOM 832 C C . GLY A 1 101 ? -0.985 -6.523 -4.126 1.00 82.12 101 GLY A C 1
ATOM 833 O O . GLY A 1 101 ? -0.737 -6.681 -2.927 1.00 82.12 101 GLY A O 1
ATOM 834 N N . LEU A 1 102 ? -0.885 -5.329 -4.720 1.00 83.44 102 LEU A N 1
ATOM 835 C CA . LEU A 1 102 ? -0.349 -4.147 -4.048 1.00 83.44 102 LEU A CA 1
ATOM 836 C C . LEU A 1 102 ? -1.257 -3.659 -2.912 1.00 83.44 102 LEU A C 1
ATOM 838 O O . LEU A 1 102 ? -0.812 -3.494 -1.773 1.00 83.44 102 LEU A O 1
ATOM 842 N N . TYR A 1 103 ? -2.537 -3.434 -3.216 1.00 89.62 103 TYR A N 1
ATOM 843 C CA . TYR A 1 103 ? -3.509 -2.980 -2.219 1.00 89.62 103 TYR A CA 1
ATOM 844 C C . TYR A 1 103 ? -3.924 -4.110 -1.295 1.00 89.62 103 TYR A C 1
ATOM 846 O O . TYR A 1 103 ? -4.108 -3.861 -0.105 1.00 89.62 103 TYR A O 1
ATOM 854 N N . PHE A 1 104 ? -3.971 -5.348 -1.793 1.00 87.44 104 PHE A N 1
ATOM 855 C CA . PHE A 1 104 ? -4.191 -6.513 -0.946 1.00 87.44 104 PHE A CA 1
ATOM 856 C C . PHE A 1 104 ? -3.152 -6.599 0.179 1.00 87.44 104 PHE A C 1
ATOM 858 O O . PHE A 1 104 ? -3.515 -6.757 1.344 1.00 87.44 104 PHE A O 1
ATOM 865 N N . MET A 1 105 ? -1.869 -6.432 -0.149 1.00 88.44 105 MET A N 1
ATOM 866 C CA . MET A 1 105 ? -0.772 -6.440 0.818 1.00 88.44 105 MET A CA 1
ATOM 867 C C . MET A 1 105 ? -0.935 -5.348 1.886 1.00 88.44 105 MET A C 1
ATOM 869 O O . MET A 1 105 ? -0.933 -5.651 3.080 1.00 88.44 105 MET A O 1
ATOM 873 N N . GLN A 1 106 ? -1.128 -4.091 1.473 1.00 91.25 106 GLN A N 1
ATOM 874 C CA . GLN A 1 106 ? -1.267 -2.976 2.417 1.00 91.25 106 GLN A CA 1
ATOM 875 C C . GLN A 1 106 ? -2.533 -3.085 3.269 1.00 91.25 106 GLN A C 1
ATOM 877 O O . GLN A 1 106 ? -2.472 -2.923 4.485 1.00 91.25 106 GLN A O 1
ATOM 882 N N . ALA A 1 107 ? -3.678 -3.395 2.658 1.00 93.25 107 ALA A N 1
ATOM 883 C CA . ALA A 1 107 ? -4.932 -3.558 3.385 1.00 93.25 107 ALA A CA 1
ATOM 884 C C . ALA A 1 107 ? -4.843 -4.709 4.396 1.00 93.25 107 ALA A C 1
ATOM 886 O O . ALA A 1 107 ? -5.277 -4.555 5.537 1.00 93.25 107 ALA A O 1
ATOM 887 N N . SER A 1 108 ? -4.212 -5.826 4.017 1.00 93.50 108 SER A N 1
ATOM 888 C CA . SER A 1 108 ? -3.974 -6.954 4.924 1.00 93.50 108 SER A CA 1
ATOM 889 C C . SER A 1 108 ? -3.120 -6.544 6.121 1.00 93.50 108 SER A C 1
ATOM 891 O O . SER A 1 108 ? -3.450 -6.908 7.251 1.00 93.50 108 SER A O 1
ATOM 893 N N . ALA A 1 109 ? -2.065 -5.754 5.902 1.00 95.06 109 ALA A N 1
ATOM 894 C CA . ALA A 1 109 ? -1.223 -5.245 6.981 1.00 95.06 109 ALA A CA 1
ATOM 895 C C . ALA A 1 109 ? -1.992 -4.295 7.915 1.00 95.06 109 ALA A C 1
ATOM 897 O O . ALA A 1 109 ? -1.962 -4.468 9.133 1.00 95.06 109 ALA A O 1
ATOM 898 N N . ILE A 1 110 ? -2.753 -3.351 7.354 1.00 96.81 110 ILE A N 1
ATOM 899 C CA . ILE A 1 110 ? -3.584 -2.400 8.108 1.00 96.81 110 ILE A CA 1
ATOM 900 C C . ILE A 1 110 ? -4.610 -3.134 8.985 1.00 96.81 110 ILE A C 1
ATOM 902 O O . ILE A 1 110 ? -4.743 -2.840 10.175 1.00 96.81 110 ILE A O 1
ATOM 906 N N . ILE A 1 111 ? -5.334 -4.100 8.414 1.00 96.19 111 ILE A N 1
ATOM 907 C CA . ILE A 1 111 ? -6.376 -4.854 9.126 1.00 96.19 111 ILE A CA 1
ATOM 908 C C . ILE A 1 111 ? -5.751 -5.734 10.212 1.00 96.19 111 ILE A C 1
ATOM 910 O O . ILE A 1 111 ? -6.250 -5.769 11.338 1.00 96.19 111 ILE A O 1
ATOM 914 N N . SER A 1 112 ? -4.639 -6.405 9.906 1.00 96.56 112 SER A N 1
ATOM 915 C CA . SER A 1 112 ? -3.940 -7.266 10.867 1.00 96.56 112 SER A CA 1
ATOM 916 C C . SER A 1 112 ? -3.378 -6.464 12.043 1.00 96.56 112 SER A C 1
ATOM 918 O O . SER A 1 112 ? -3.499 -6.888 13.192 1.00 96.56 112 SER A O 1
ATOM 920 N N . ALA A 1 113 ? -2.845 -5.269 11.786 1.00 97.12 113 ALA A N 1
ATOM 921 C CA . ALA A 1 113 ? -2.400 -4.344 12.823 1.00 97.12 113 ALA A CA 1
ATOM 922 C C . ALA A 1 113 ? -3.556 -3.853 13.705 1.00 97.12 113 ALA A C 1
ATOM 924 O O . ALA A 1 113 ? -3.448 -3.848 14.933 1.00 97.12 113 ALA A O 1
ATOM 925 N N .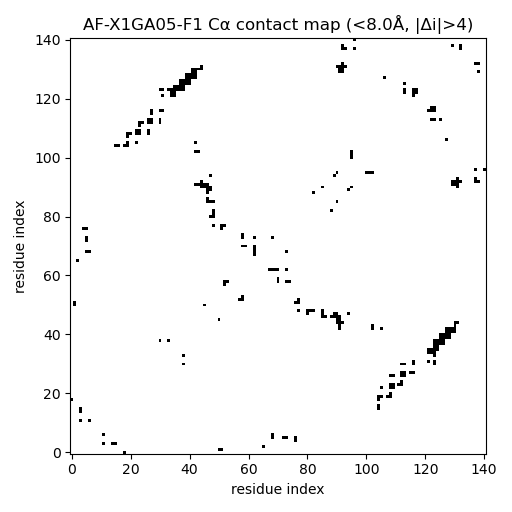 ALA A 1 114 ? -4.689 -3.489 13.098 1.00 96.81 114 ALA A N 1
ATOM 926 C CA . ALA A 1 114 ? -5.880 -3.082 13.839 1.00 96.81 114 ALA A CA 1
ATOM 927 C C . ALA A 1 114 ? -6.404 -4.220 14.729 1.00 96.81 114 ALA A C 1
ATOM 929 O O . ALA A 1 114 ? -6.765 -3.987 15.884 1.00 96.81 114 ALA A O 1
ATOM 930 N N . TYR A 1 115 ? -6.396 -5.454 14.215 1.00 96.69 115 TYR A N 1
ATOM 931 C CA . TYR A 1 115 ? -6.758 -6.646 14.976 1.00 96.69 115 TYR A CA 1
ATOM 932 C C . TYR A 1 115 ? -5.792 -6.900 16.138 1.00 96.69 115 TYR A C 1
ATOM 934 O O . TYR A 1 115 ? -6.242 -7.143 17.256 1.00 96.69 115 TYR A O 1
ATOM 942 N N . LYS A 1 116 ? -4.478 -6.785 15.908 1.00 96.38 116 LYS A N 1
ATOM 943 C CA . LYS A 1 116 ? -3.455 -6.941 16.950 1.00 96.38 116 LYS A CA 1
ATOM 944 C C . LYS A 1 116 ? -3.688 -5.979 18.116 1.00 96.38 116 LYS A C 1
ATOM 946 O O . LYS A 1 116 ? -3.795 -6.413 19.257 1.00 96.38 116 LYS A O 1
ATOM 951 N N . VAL A 1 117 ? -3.865 -4.691 17.827 1.00 96.62 117 VAL A N 1
ATOM 952 C CA . VAL A 1 117 ? -4.118 -3.671 18.861 1.00 96.62 117 VAL A CA 1
ATOM 953 C C . VAL A 1 117 ? -5.476 -3.876 19.548 1.00 96.62 117 VAL A C 1
ATOM 955 O O . VAL A 1 117 ? -5.601 -3.646 20.752 1.00 96.62 117 VAL A O 1
ATOM 958 N N . ALA A 1 118 ? -6.479 -4.397 18.830 1.00 95.69 118 ALA A N 1
ATOM 959 C CA . ALA A 1 118 ? -7.760 -4.789 19.423 1.00 95.69 118 ALA A CA 1
ATOM 960 C C . ALA A 1 118 ? -7.624 -5.902 20.472 1.00 95.69 118 ALA A C 1
ATOM 962 O O . ALA A 1 118 ? -8.315 -5.843 21.492 1.00 95.69 118 ALA A O 1
ATOM 963 N N . GLN A 1 119 ? -6.724 -6.868 20.262 1.00 96.19 119 GLN A N 1
ATOM 964 C 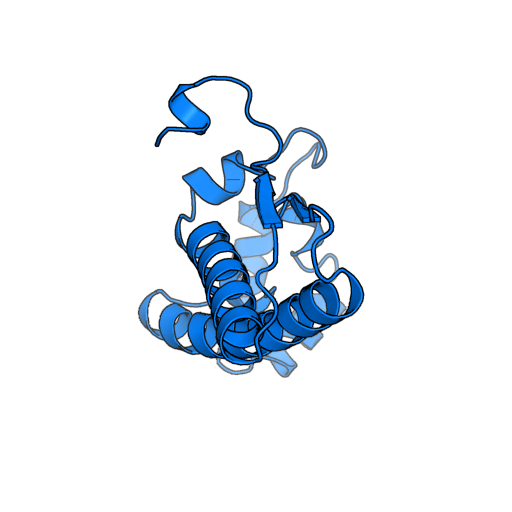CA . GLN A 1 119 ? -6.419 -7.915 21.248 1.00 96.19 119 GLN A CA 1
ATOM 965 C C . GLN A 1 119 ? -5.710 -7.358 22.493 1.00 96.19 119 GLN A C 1
ATOM 967 O O . GLN A 1 119 ? -5.877 -7.891 23.584 1.00 96.19 119 GLN A O 1
ATOM 972 N N . GLU A 1 120 ? -4.991 -6.241 22.361 1.00 95.19 120 GLU A N 1
ATOM 973 C CA . GLU A 1 120 ? -4.351 -5.524 23.475 1.00 95.19 120 GLU A CA 1
ATOM 974 C C . GLU A 1 120 ? -5.351 -4.676 24.298 1.00 95.19 120 GLU A C 1
ATOM 976 O O . GLU A 1 120 ? -4.973 -4.007 25.258 1.00 95.19 120 GLU A O 1
ATOM 981 N N . GLY A 1 121 ? -6.644 -4.689 23.943 1.00 92.06 121 GLY A N 1
ATOM 982 C CA . GLY A 1 121 ? -7.721 -4.014 24.680 1.00 92.06 121 GLY A CA 1
ATOM 983 C C . GLY A 1 121 ? -8.098 -2.630 24.145 1.00 92.06 121 GLY A C 1
ATOM 984 O O . GLY A 1 121 ? -9.058 -2.019 24.624 1.00 92.06 121 GLY A O 1
ATOM 985 N N . THR A 1 122 ? -7.412 -2.141 23.111 1.00 91.75 122 THR A N 1
ATOM 986 C CA . THR A 1 122 ? -7.734 -0.867 22.454 1.00 91.75 122 THR A CA 1
ATOM 987 C C . THR A 1 122 ? -8.391 -1.133 21.110 1.00 91.75 122 THR A C 1
ATOM 989 O O . THR A 1 122 ? -7.793 -1.757 20.256 1.00 91.75 122 THR A O 1
ATOM 992 N N . ARG A 1 123 ? -9.607 -0.630 20.867 1.00 93.31 123 ARG A N 1
ATOM 993 C CA . ARG A 1 123 ? -10.268 -0.761 19.553 1.00 93.31 123 ARG A CA 1
ATOM 994 C C . ARG A 1 123 ? -9.982 0.462 18.668 1.00 93.31 123 ARG A C 1
ATOM 996 O O . ARG A 1 123 ? -10.681 1.468 18.837 1.00 93.31 123 ARG A O 1
ATOM 1003 N N . PRO A 1 124 ? -8.995 0.414 17.752 1.00 95.06 124 PRO A N 1
ATOM 1004 C CA . PRO A 1 124 ? -8.707 1.536 16.866 1.00 95.06 124 PRO A CA 1
ATOM 1005 C C . PRO A 1 124 ? -9.836 1.742 15.850 1.00 95.06 124 PRO A C 1
ATOM 1007 O O . PRO A 1 124 ? -10.460 0.791 15.377 1.00 95.06 124 PRO A O 1
ATOM 1010 N N . LYS A 1 125 ? -10.097 3.004 15.497 1.00 96.19 125 LYS A N 1
ATOM 1011 C CA . LYS A 1 125 ? -11.042 3.377 14.435 1.00 96.19 125 LYS A CA 1
ATOM 1012 C C . LYS A 1 125 ? -10.264 3.644 13.151 1.00 96.19 125 LYS A C 1
ATOM 1014 O O . LYS A 1 125 ? -9.764 4.749 12.963 1.00 96.19 125 LYS A O 1
ATOM 1019 N N . VAL A 1 126 ? -10.147 2.635 12.295 1.00 97.19 126 VAL A N 1
ATOM 1020 C CA . VAL A 1 126 ? -9.313 2.691 11.086 1.00 97.19 126 VAL A CA 1
ATOM 1021 C C . VAL A 1 126 ? -10.175 2.841 9.836 1.00 97.19 126 VAL A C 1
ATOM 1023 O O . VAL A 1 126 ? -11.155 2.119 9.667 1.00 97.19 126 VAL A O 1
ATOM 1026 N N . TYR A 1 127 ? -9.785 3.760 8.956 1.00 97.31 127 TYR A N 1
ATOM 1027 C CA . TYR A 1 127 ? -10.398 3.989 7.650 1.00 97.31 127 TYR A CA 1
ATOM 1028 C C . TYR A 1 127 ? -9.328 3.862 6.568 1.00 97.31 127 TYR A C 1
ATOM 1030 O O . TYR A 1 127 ? -8.249 4.441 6.691 1.00 97.31 127 TYR A O 1
ATOM 1038 N N . ILE A 1 128 ? -9.629 3.123 5.504 1.00 96.50 128 ILE A N 1
ATOM 1039 C CA . ILE A 1 128 ? -8.728 2.933 4.365 1.00 96.50 128 ILE A CA 1
ATOM 1040 C C . ILE A 1 128 ? -9.235 3.794 3.211 1.00 96.50 128 ILE A C 1
ATOM 1042 O O . ILE A 1 128 ? -10.403 3.711 2.837 1.00 96.50 128 ILE A O 1
ATOM 1046 N N . MET A 1 129 ? -8.359 4.628 2.657 1.00 96.00 129 MET A N 1
ATOM 1047 C CA . MET A 1 129 ? -8.683 5.558 1.580 1.00 96.00 129 MET A CA 1
ATOM 1048 C C . MET A 1 129 ? -7.928 5.183 0.304 1.00 96.00 129 MET A C 1
ATOM 1050 O O . MET A 1 129 ? -6.695 5.207 0.273 1.00 96.00 129 MET A O 1
ATOM 1054 N N . ALA A 1 130 ? -8.674 4.882 -0.761 1.00 93.69 130 ALA A N 1
ATOM 1055 C CA . ALA A 1 130 ? -8.125 4.656 -2.093 1.00 93.69 130 ALA A CA 1
ATOM 1056 C C . ALA A 1 130 ? -7.790 6.005 -2.774 1.00 93.69 130 ALA A C 1
ATOM 1058 O O . ALA A 1 130 ? -8.673 6.856 -2.901 1.00 93.69 130 ALA A O 1
ATOM 1059 N N . PRO A 1 131 ? -6.536 6.242 -3.195 1.00 94.88 131 PRO A N 1
ATOM 1060 C CA . PRO A 1 131 ? -6.133 7.463 -3.889 1.00 94.88 131 PRO A CA 1
ATOM 1061 C C . PRO A 1 131 ? -6.518 7.453 -5.378 1.00 94.88 131 PRO A C 1
ATOM 1063 O O . PRO A 1 131 ? -6.526 6.405 -6.016 1.00 94.88 131 PRO A O 1
ATOM 1066 N N . LEU A 1 132 ? -6.734 8.649 -5.940 1.00 94.12 132 LEU A N 1
ATOM 1067 C CA . LEU A 1 132 ? -6.889 8.918 -7.384 1.00 94.12 132 LEU A CA 1
ATOM 1068 C C . LEU A 1 132 ? -8.048 8.215 -8.107 1.00 94.12 132 LEU A C 1
ATOM 1070 O O . LEU A 1 132 ? -8.024 8.086 -9.329 1.00 94.12 132 LEU A O 1
ATOM 1074 N N . VAL A 1 133 ? -9.088 7.838 -7.370 1.00 94.50 133 VAL A N 1
ATOM 1075 C CA . VAL A 1 133 ? -10.340 7.335 -7.944 1.00 94.50 133 VAL A CA 1
ATOM 1076 C C . VAL A 1 133 ? -11.024 8.448 -8.740 1.00 94.50 133 VAL A C 1
ATOM 1078 O O . VAL A 1 133 ? -11.301 9.517 -8.192 1.00 94.50 133 VAL A O 1
ATOM 1081 N N . MET A 1 134 ? -11.329 8.199 -10.015 1.00 92.12 134 MET A N 1
ATOM 1082 C CA . MET A 1 134 ? -12.068 9.130 -10.876 1.00 92.12 134 MET A CA 1
ATOM 1083 C C . MET A 1 134 ? -13.502 8.660 -11.141 1.00 92.12 134 MET A C 1
ATOM 1085 O O . MET A 1 134 ? -14.379 9.485 -11.396 1.00 92.12 134 MET A O 1
ATOM 1089 N N . GLY A 1 135 ? -13.765 7.354 -11.062 1.00 92.69 135 GLY A N 1
ATOM 1090 C CA . GLY A 1 135 ? -15.104 6.800 -11.243 1.00 92.69 135 GLY A CA 1
ATOM 1091 C C . GLY A 1 135 ? -15.410 5.596 -10.349 1.00 92.69 135 GLY A C 1
ATOM 1092 O O . GLY A 1 135 ? -14.503 4.929 -9.853 1.00 92.69 135 GLY A O 1
ATOM 1093 N N . PRO A 1 136 ? -16.700 5.249 -10.180 1.00 92.31 136 PRO A N 1
ATOM 1094 C CA . PRO A 1 136 ? -17.119 4.150 -9.307 1.00 92.31 136 PRO A CA 1
ATOM 1095 C C . PRO A 1 136 ? -16.542 2.798 -9.745 1.00 92.31 136 PRO A C 1
ATOM 1097 O O . PRO A 1 136 ? -16.222 1.963 -8.908 1.00 92.31 136 PRO A O 1
ATOM 1100 N N . LYS A 1 137 ? -16.346 2.592 -11.053 1.00 90.50 137 LYS A N 1
ATOM 1101 C CA . LYS A 1 137 ? -15.761 1.357 -11.594 1.00 90.50 137 LYS A CA 1
ATOM 1102 C C . LYS A 1 137 ? -14.311 1.130 -11.168 1.00 90.50 137 LYS A C 1
ATOM 1104 O O . LYS A 1 137 ? -13.876 -0.009 -11.179 1.00 90.50 137 LYS A O 1
ATOM 1109 N N . GLU A 1 138 ? -13.565 2.180 -10.836 1.00 88.81 138 GLU A N 1
ATOM 1110 C CA . GLU A 1 138 ? -12.190 2.040 -10.340 1.00 88.81 138 GLU A CA 1
ATOM 1111 C C . GLU A 1 138 ? -12.155 1.717 -8.845 1.00 88.81 138 GLU A C 1
ATOM 1113 O O . GLU A 1 138 ? -11.167 1.176 -8.365 1.00 88.81 138 GLU A O 1
ATOM 1118 N N . PHE A 1 139 ? -13.220 2.054 -8.111 1.00 87.88 139 PHE A N 1
ATOM 1119 C CA . PHE A 1 139 ? -13.304 1.842 -6.668 1.00 87.88 139 PHE A CA 1
ATOM 1120 C C . PHE A 1 139 ? -13.942 0.505 -6.284 1.00 87.88 139 PHE A C 1
ATOM 1122 O O . PHE A 1 139 ? -13.524 -0.110 -5.313 1.00 87.88 139 PHE A O 1
ATOM 1129 N N . PHE A 1 140 ? -14.968 0.073 -7.021 1.00 82.81 140 PHE A N 1
ATOM 1130 C CA . PHE A 1 140 ? -15.742 -1.140 -6.717 1.00 82.81 140 PHE A CA 1
ATOM 1131 C C . PHE A 1 140 ? -15.281 -2.387 -7.478 1.00 82.81 140 PHE A C 1
ATOM 1133 O O . PHE A 1 140 ? -16.000 -3.385 -7.489 1.00 82.81 140 PHE A O 1
ATOM 1140 N N . ARG A 1 141 ? -14.146 -2.308 -8.171 1.00 66.06 141 ARG A N 1
ATOM 1141 C CA . ARG A 1 141 ? -13.554 -3.457 -8.851 1.00 66.06 141 ARG A CA 1
ATOM 1142 C C . ARG A 1 141 ? -12.814 -4.327 -7.848 1.00 66.06 141 ARG A C 1
ATOM 1144 O O . ARG A 1 141 ? -12.965 -5.558 -7.978 1.00 66.06 141 ARG A O 1
#

InterPro domains:
  IPR000121 PEP-utilising enzyme, C-terminal [PF02896] (3-139)
  IPR010121 Pyruvate, phosphate dikinase [PTHR22931] (10-139)
  IPR015813 Pyruvate/Phosphoenolpyruvate kinase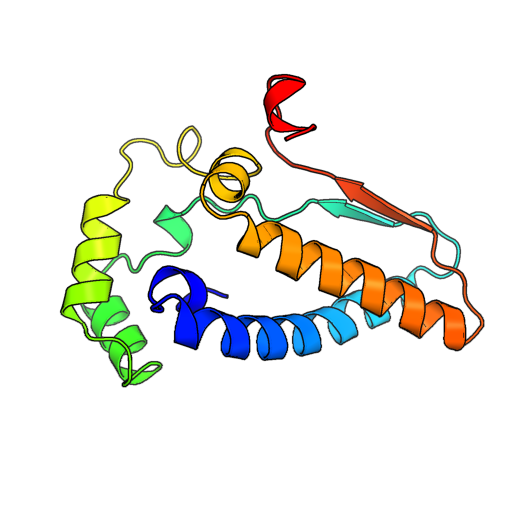-like domain superfamily [SSF51621] (13-139)
  IPR040442 Pyruvate kinase-like domain superfamily [G3DSA:3.20.20.60] (1-141)

pLDDT: mean 88.1, std 7.95, range [60.94, 97.81]

Sequence (141 aa):
MREFFFLKEGKRKREILETIALQVEEYAEIFRVMGKRPVIIRLMDMPLNDLMPSSQREVDSLARSFPHIPEERIQRAVKDHKENNPIFGLRGCRLAVLDEGLYFMQASAIISAAYKVAQEGTRPKVYIMAPLVMGPKEFFR

Secondary structure (DSSP, 8-state):
-GGGGGS-HHHHHHHHHHHHHHHHHHHHHHHHHHTTSEEEEEPP---HHHHS--SHHHHHHHHHH-TTS-HHHHHHHHHHT--S-TTTSS-HHHHHHH-HHHHHHHHHHHHHHHHHHHHTT---EEEEE-SS--SHHHH--

Radius of gyration: 16.98 Å; Cα contacts (8 Å, |Δi|>4): 160; chains: 1; bounding box: 42×30×45 Å

Mean predicted aligned error: 5.06 Å

Solvent-accessible surface area (backbone atoms only — not comparable to full-atom values): 8049 Å² total; per-residue (Å²): 116,66,63,61,83,65,50,56,76,85,60,36,60,59,56,46,52,56,51,26,58,57,46,18,53,58,43,25,53,51,40,63,76,46,35,74,46,78,43,76,45,70,51,75,54,68,30,54,60,82,63,38,66,90,44,71,69,47,44,54,50,48,29,66,76,37,72,91,40,58,57,69,56,52,55,46,52,41,63,78,55,64,63,96,50,56,92,81,47,58,25,18,40,63,40,32,72,77,38,58,67,57,52,51,40,52,51,49,14,51,51,52,10,46,51,53,39,37,74,75,73,42,68,49,40,78,43,83,40,79,35,83,66,86,49,70,74,69,70,76,108